Protein AF-A0AAW2DMW1-F1 (afdb_monomer)

InterPro domains:
  IPR045314 G-box binding factor 1-like, bZIP domain, plant [cd14702] (1-47)
  IPR046347 Basic-leucine zipper domain superfamily [SSF57959] (1-46)

Foldseek 3Di:
DVVVVVVVVVVVVVVVVVVVVVVVVVVVVVVVVVVVVVVVVVVVVVVVVVVVVVVVVVVVLVVVVVVLVVVLVVVVVCCVVVVDDDDRDDDDVCSVCVPPPPDPPDPPPPPDDDD

Solvent-accessible surface area (backbone atoms only — not comparable to full-atom values): 6880 Å² total; per-residue (Å²): 114,69,68,56,56,56,47,53,51,54,51,48,54,52,53,50,49,52,51,50,55,51,48,53,50,50,53,50,51,53,52,52,50,52,52,49,53,52,52,48,53,54,50,52,54,53,47,52,53,52,50,52,53,51,51,51,52,52,50,51,50,51,51,55,52,50,53,50,52,51,51,48,53,53,50,51,54,48,26,71,75,68,74,46,93,68,94,70,83,82,83,58,66,61,76,78,47,77,77,73,70,89,60,82,82,71,80,83,74,77,81,71,84,74,137

Secondary structure (DSSP, 8-state):
-HHHHHHHHHHHHHHHHHHHHHHHHHHHHHHHHHHHHHHHHHHHHHHHHHHHHHHHHHHHHHHHHHHHHHHHHHHHHHHHHH-----PPP--HHHH-TT----------------

Structure (mmCIF, N/CA/C/O backbone):
data_AF-A0AAW2DMW1-F1
#
_entry.id   AF-A0AAW2DMW1-F1
#
loop_
_atom_site.group_PDB
_atom_site.id
_atom_site.type_symbol
_atom_site.label_atom_id
_atom_site.label_alt_id
_atom_site.label_comp_id
_atom_site.label_asym_id
_atom_site.label_entity_id
_atom_site.label_seq_id
_atom_site.pdbx_PDB_ins_code
_atom_site.Cartn_x
_atom_site.Cartn_y
_atom_site.Cartn_z
_atom_site.occupancy
_atom_site.B_iso_or_equiv
_atom_site.auth_seq_id
_atom_site.auth_comp_id
_atom_site.auth_asym_id
_atom_site.auth_atom_id
_atom_site.pdbx_PDB_model_num
ATOM 1 N N . MET A 1 1 ? 31.384 2.116 -61.019 1.00 66.00 1 MET A N 1
ATOM 2 C CA . MET A 1 1 ? 31.709 1.358 -59.782 1.00 66.00 1 MET A CA 1
ATOM 3 C C . MET A 1 1 ? 31.598 2.195 -58.496 1.00 66.00 1 MET A C 1
ATOM 5 O O . MET A 1 1 ? 31.035 1.706 -57.526 1.00 66.00 1 MET A O 1
ATOM 9 N N . LEU A 1 2 ? 32.013 3.473 -58.476 1.00 81.69 2 LEU A N 1
ATOM 10 C CA . LEU A 1 2 ? 31.952 4.346 -57.283 1.00 81.69 2 LEU A CA 1
ATOM 11 C C . LEU A 1 2 ? 30.542 4.515 -56.658 1.00 81.69 2 LEU A C 1
ATOM 13 O O . LEU A 1 2 ? 30.408 4.617 -55.441 1.00 81.69 2 LEU A O 1
ATOM 17 N N . SER A 1 3 ? 29.481 4.518 -57.478 1.00 84.69 3 SER A N 1
ATOM 18 C CA . SER A 1 3 ? 28.083 4.635 -57.015 1.00 84.69 3 SER A CA 1
ATOM 19 C C . SER A 1 3 ? 27.629 3.448 -56.148 1.00 84.69 3 SER A C 1
ATOM 21 O O . SER A 1 3 ? 26.936 3.636 -55.145 1.00 84.69 3 SER A O 1
ATOM 23 N N . ASN A 1 4 ? 28.072 2.231 -56.483 1.00 91.50 4 ASN A N 1
ATOM 24 C CA . ASN A 1 4 ? 27.758 1.027 -55.715 1.00 91.50 4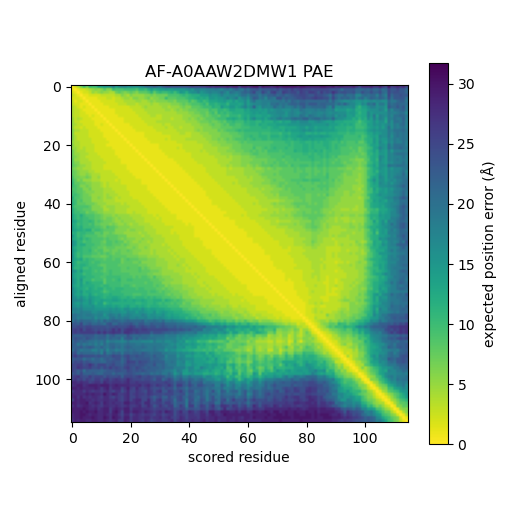 ASN A CA 1
ATOM 25 C C . ASN A 1 4 ? 28.451 1.057 -54.344 1.00 91.50 4 ASN A C 1
ATOM 27 O O . ASN A 1 4 ? 27.785 0.881 -53.330 1.00 91.50 4 ASN A O 1
ATOM 31 N N . CYS A 1 5 ? 29.734 1.431 -54.297 1.00 92.50 5 CYS A N 1
ATOM 32 C CA . CYS A 1 5 ? 30.478 1.583 -53.043 1.00 92.50 5 CYS A CA 1
ATOM 33 C C . CYS A 1 5 ? 29.850 2.647 -52.119 1.00 92.50 5 CYS A C 1
ATOM 35 O O . CYS A 1 5 ? 29.608 2.397 -50.937 1.00 92.50 5 CYS A O 1
ATOM 37 N N . LYS A 1 6 ? 29.470 3.811 -52.670 1.00 92.31 6 LYS A N 1
ATOM 38 C CA . LYS A 1 6 ? 28.742 4.850 -51.916 1.00 92.31 6 LYS A CA 1
ATOM 39 C C . LYS A 1 6 ? 27.397 4.342 -51.384 1.00 92.31 6 LYS A C 1
ATOM 41 O O . LYS A 1 6 ? 27.013 4.676 -50.265 1.00 92.31 6 LYS A O 1
ATOM 46 N N . SER A 1 7 ? 26.678 3.535 -52.160 1.00 91.56 7 SER A N 1
ATOM 47 C CA . SER A 1 7 ? 25.377 2.989 -51.757 1.00 91.56 7 SER A CA 1
ATOM 48 C C . SER A 1 7 ? 25.501 1.880 -50.709 1.00 91.56 7 SER A C 1
ATOM 50 O O . SER A 1 7 ? 24.748 1.899 -49.737 1.00 91.56 7 SER A O 1
ATOM 52 N N . ALA A 1 8 ? 26.496 0.997 -50.830 1.00 95.12 8 ALA A N 1
ATOM 53 C CA . ALA A 1 8 ? 26.838 0.007 -49.812 1.00 95.12 8 ALA A CA 1
ATOM 54 C C . ALA A 1 8 ? 27.203 0.687 -48.484 1.00 95.12 8 ALA A C 1
ATOM 56 O O . ALA A 1 8 ? 26.639 0.342 -47.446 1.00 95.12 8 ALA A O 1
ATOM 57 N N . ARG A 1 9 ? 28.035 1.740 -48.523 1.00 95.62 9 ARG A N 1
ATOM 58 C CA . ARG A 1 9 ? 28.386 2.529 -47.331 1.00 95.62 9 ARG A CA 1
ATOM 59 C C . ARG A 1 9 ? 27.168 3.189 -46.685 1.00 95.62 9 ARG A C 1
ATOM 61 O O . ARG A 1 9 ? 27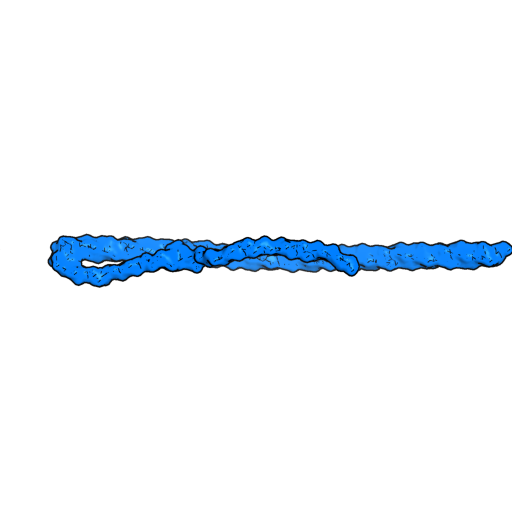.001 3.091 -45.476 1.00 95.62 9 ARG A O 1
ATOM 68 N N . ARG A 1 10 ? 26.280 3.814 -47.469 1.00 95.88 10 ARG A N 1
ATOM 69 C CA . ARG A 1 10 ? 25.022 4.388 -46.949 1.00 95.88 10 ARG A CA 1
ATOM 70 C C . ARG A 1 10 ? 24.111 3.333 -46.332 1.00 95.88 10 ARG A C 1
ATOM 72 O O . ARG A 1 10 ? 23.476 3.593 -45.316 1.00 95.88 10 ARG A O 1
ATOM 79 N N . SER A 1 11 ? 24.023 2.152 -46.939 1.00 96.62 11 SER A N 1
ATOM 80 C CA . SER A 1 11 ? 23.239 1.055 -46.375 1.00 96.62 11 SER A CA 1
ATOM 81 C C . SER A 1 11 ? 23.831 0.552 -45.062 1.00 96.62 11 SER A C 1
ATOM 83 O O . SER A 1 11 ? 23.069 0.296 -44.135 1.00 96.62 11 SER A O 1
ATOM 85 N N . TRP A 1 12 ? 25.157 0.428 -44.976 1.00 96.12 12 TRP A N 1
ATOM 86 C CA . TRP A 1 12 ? 25.845 0.033 -43.750 1.00 96.12 12 TRP A CA 1
ATOM 87 C C . TRP A 1 12 ? 25.617 1.056 -42.632 1.00 96.12 12 TRP A C 1
ATOM 89 O O . TRP A 1 12 ? 25.136 0.678 -41.573 1.00 96.12 12 TRP A O 1
ATOM 99 N N . MET A 1 13 ? 25.813 2.352 -42.907 1.00 97.44 13 MET A N 1
ATOM 100 C CA . MET A 1 13 ? 25.554 3.426 -41.935 1.00 97.44 13 MET A CA 1
ATOM 101 C C . MET A 1 13 ? 24.108 3.422 -41.422 1.00 97.44 13 MET A C 1
ATOM 103 O O . MET A 1 13 ? 23.882 3.608 -40.233 1.00 97.44 13 MET A O 1
ATOM 107 N N . ARG A 1 14 ? 23.116 3.195 -42.299 1.00 97.00 14 ARG A N 1
ATOM 108 C CA . ARG A 1 14 ? 21.705 3.104 -41.880 1.00 97.00 14 ARG A CA 1
ATOM 109 C C . ARG A 1 14 ? 21.457 1.919 -40.950 1.00 97.00 14 ARG A C 1
ATOM 111 O O . ARG A 1 14 ? 20.786 2.093 -39.943 1.00 97.00 14 ARG A O 1
ATOM 118 N N . LYS A 1 15 ? 22.002 0.743 -41.275 1.00 97.69 15 LYS A N 1
ATOM 119 C CA . LYS A 1 15 ? 21.869 -0.454 -40.431 1.00 97.69 15 LYS A CA 1
ATOM 120 C C . LYS A 1 15 ? 22.582 -0.287 -39.090 1.00 97.69 15 LYS A C 1
ATOM 122 O O . LYS A 1 15 ? 22.032 -0.689 -38.075 1.00 97.69 15 LYS A O 1
ATOM 127 N N . GLN A 1 16 ? 23.763 0.329 -39.092 1.00 97.38 16 GLN A N 1
ATOM 128 C CA . GLN A 1 16 ? 24.512 0.630 -37.875 1.00 97.38 16 GLN A CA 1
ATOM 129 C C . GLN A 1 16 ? 23.710 1.554 -36.957 1.00 97.38 16 GLN A C 1
ATOM 131 O O . GLN A 1 16 ? 23.501 1.220 -35.798 1.00 97.38 16 GLN A O 1
ATOM 136 N N . LYS A 1 17 ? 23.165 2.647 -37.504 1.00 97.62 17 LYS A N 1
ATOM 137 C CA . LYS A 1 17 ? 22.314 3.560 -36.739 1.00 97.62 17 LYS A CA 1
ATOM 138 C C . LYS A 1 17 ? 21.069 2.864 -36.181 1.00 97.62 17 LYS A C 1
ATOM 140 O O . LYS A 1 17 ? 20.743 3.045 -35.023 1.00 97.62 17 LYS A O 1
ATOM 145 N N . GLN A 1 18 ? 20.396 2.033 -36.981 1.00 97.94 18 GLN A N 1
ATOM 146 C CA . GLN A 1 18 ? 19.236 1.271 -36.501 1.00 97.94 18 GLN A CA 1
ATOM 147 C C . GLN A 1 18 ? 19.589 0.334 -35.340 1.00 97.94 18 GLN A C 1
ATOM 149 O O . GLN A 1 18 ? 18.779 0.155 -34.437 1.00 97.94 18 GLN A O 1
ATOM 154 N N . LEU A 1 19 ? 20.777 -0.276 -35.368 1.00 98.06 19 LEU A N 1
ATOM 155 C CA . LEU A 1 19 ? 21.244 -1.142 -34.290 1.00 98.06 19 LEU A CA 1
ATOM 156 C C . LEU A 1 19 ? 21.564 -0.344 -33.018 1.00 98.06 19 LEU A C 1
ATOM 158 O O . LEU A 1 19 ? 21.227 -0.796 -31.927 1.00 98.06 19 LEU A O 1
ATOM 162 N N . GLU A 1 20 ? 22.182 0.829 -33.161 1.00 98.31 20 GLU A N 1
ATOM 163 C CA . GLU A 1 20 ? 22.438 1.766 -32.059 1.00 98.31 20 GLU A CA 1
ATOM 164 C C . GLU A 1 20 ? 21.118 2.233 -31.432 1.00 98.31 20 GLU A C 1
ATOM 166 O O . GLU A 1 20 ? 20.907 2.008 -30.243 1.00 98.31 20 GLU A O 1
ATOM 171 N N . ASP A 1 21 ? 20.180 2.729 -32.246 1.00 98.31 21 ASP A N 1
ATOM 172 C CA . ASP A 1 21 ? 18.860 3.189 -31.795 1.00 98.31 21 ASP A CA 1
ATOM 173 C C . ASP A 1 21 ? 18.089 2.069 -31.053 1.00 98.31 21 ASP A C 1
ATOM 175 O O . ASP A 1 21 ? 17.484 2.303 -30.006 1.00 98.31 21 ASP A O 1
ATOM 179 N N . LEU A 1 22 ? 18.126 0.827 -31.561 1.00 98.50 22 LEU A N 1
ATOM 180 C CA . LEU A 1 22 ? 17.503 -0.329 -30.896 1.00 98.50 22 LEU A CA 1
ATOM 181 C C . LEU A 1 22 ? 18.190 -0.687 -29.574 1.00 98.50 22 LEU A C 1
ATOM 183 O O . LEU A 1 22 ? 17.520 -1.086 -28.623 1.00 98.50 22 LEU A O 1
ATOM 187 N N . THR A 1 23 ? 19.515 -0.570 -29.509 1.00 98.31 23 THR A N 1
ATOM 188 C CA . THR A 1 23 ? 20.274 -0.852 -28.286 1.00 98.31 23 THR A CA 1
ATOM 189 C C . THR A 1 23 ? 19.944 0.178 -27.210 1.00 98.31 23 THR A C 1
ATOM 191 O O . THR A 1 23 ? 19.656 -0.194 -26.070 1.00 98.31 23 THR A O 1
ATOM 194 N N . ASP A 1 24 ? 19.891 1.455 -27.581 1.00 98.44 24 ASP A N 1
ATOM 195 C CA . ASP A 1 24 ? 19.488 2.541 -26.690 1.00 98.44 24 ASP A CA 1
ATOM 196 C C . ASP A 1 24 ? 18.059 2.329 -26.175 1.00 98.44 24 ASP A C 1
ATOM 198 O O . ASP A 1 24 ? 17.808 2.431 -24.972 1.00 98.44 24 ASP A O 1
ATOM 202 N N . GLU A 1 25 ? 17.132 1.923 -27.045 1.00 98.50 25 GLU A N 1
ATOM 203 C CA . GLU A 1 25 ? 15.759 1.626 -26.638 1.00 98.50 25 GLU A CA 1
ATOM 204 C C . GLU A 1 25 ? 15.684 0.463 -25.640 1.00 98.50 25 GLU A C 1
ATOM 206 O O . GLU A 1 25 ? 15.012 0.562 -24.611 1.00 98.50 25 GLU A O 1
ATOM 211 N N . VAL A 1 26 ? 16.416 -0.627 -25.890 1.00 98.56 26 VAL A N 1
ATOM 212 C CA . VAL A 1 26 ? 16.481 -1.770 -24.968 1.00 98.56 26 VAL A CA 1
ATOM 213 C C . VAL A 1 26 ? 17.024 -1.340 -23.608 1.00 98.56 26 VAL A C 1
ATOM 215 O O . VAL A 1 26 ? 16.445 -1.702 -22.582 1.00 98.56 26 VAL A O 1
ATOM 218 N N . THR A 1 27 ? 18.101 -0.552 -23.571 1.00 98.44 27 THR A N 1
ATOM 219 C CA . THR A 1 27 ? 18.665 -0.079 -22.297 1.00 98.44 27 THR A CA 1
ATOM 220 C C . THR A 1 27 ? 17.685 0.824 -21.546 1.00 98.44 27 THR A C 1
ATOM 222 O O . THR A 1 27 ? 17.492 0.648 -20.339 1.00 98.44 27 THR A O 1
ATOM 225 N N . ARG A 1 28 ? 16.984 1.722 -22.249 1.00 98.56 28 ARG A N 1
ATOM 226 C CA . ARG A 1 28 ? 15.943 2.580 -21.673 1.00 98.56 28 ARG A CA 1
ATOM 227 C C . ARG A 1 28 ? 14.801 1.761 -21.073 1.00 98.56 28 ARG A C 1
ATOM 229 O O . ARG A 1 28 ? 14.409 2.007 -19.931 1.00 98.56 28 ARG A O 1
ATOM 236 N N . LEU A 1 29 ? 14.295 0.770 -21.806 1.00 98.62 29 LEU A N 1
ATOM 237 C CA . LEU A 1 29 ? 13.225 -0.111 -21.334 1.00 98.62 29 LEU A CA 1
ATOM 238 C C . LEU A 1 29 ? 13.669 -0.955 -20.138 1.00 98.62 29 LEU A C 1
ATOM 240 O O . LEU A 1 29 ? 12.913 -1.112 -19.183 1.00 98.62 29 LEU A O 1
ATOM 244 N N . GLN A 1 30 ? 14.905 -1.455 -20.134 1.00 98.62 30 GLN A N 1
ATOM 245 C CA . GLN A 1 30 ? 15.455 -2.188 -18.992 1.00 98.62 30 GLN A CA 1
ATOM 246 C C . GLN A 1 30 ? 15.539 -1.317 -17.735 1.00 98.62 30 GLN A C 1
ATOM 248 O O . GLN A 1 30 ? 15.191 -1.783 -16.649 1.00 98.62 30 GLN A O 1
ATOM 253 N N . LEU A 1 31 ? 15.968 -0.059 -17.865 1.00 98.56 31 LEU A N 1
ATOM 254 C CA . LEU A 1 31 ? 15.995 0.891 -16.751 1.00 98.56 31 LEU A CA 1
ATOM 255 C C . LEU A 1 31 ? 14.583 1.203 -16.245 1.00 98.56 31 LEU A C 1
ATOM 257 O O . LEU A 1 31 ? 14.343 1.144 -15.040 1.00 98.56 31 LEU A O 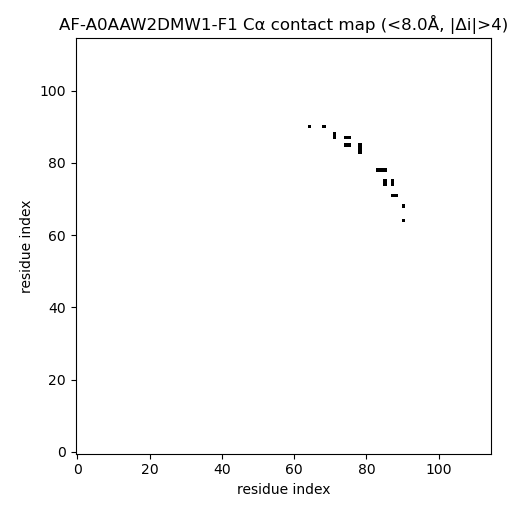1
ATOM 261 N N . SER A 1 32 ? 13.639 1.461 -17.155 1.00 98.44 32 SER A N 1
ATOM 262 C CA . SER A 1 32 ? 12.242 1.718 -16.795 1.00 98.44 32 SER A CA 1
ATOM 263 C C . SER A 1 32 ? 11.596 0.517 -16.101 1.00 98.44 32 SER A C 1
ATOM 265 O O . SER A 1 32 ? 10.933 0.693 -15.082 1.00 98.44 32 SER A O 1
ATOM 267 N N . ASN A 1 33 ? 11.842 -0.706 -16.578 1.00 98.56 33 ASN A N 1
ATOM 268 C CA . ASN A 1 33 ? 11.352 -1.922 -15.931 1.00 98.56 33 ASN A CA 1
ATOM 269 C C . ASN A 1 33 ? 11.922 -2.090 -14.519 1.00 98.56 33 ASN A C 1
ATOM 271 O O . ASN A 1 33 ? 11.184 -2.451 -13.606 1.00 98.56 33 ASN A O 1
ATOM 275 N N . ARG A 1 34 ? 13.214 -1.805 -14.311 1.00 98.44 34 ARG A N 1
ATOM 276 C CA . ARG A 1 34 ? 13.827 -1.859 -12.972 1.00 98.44 34 ARG A CA 1
ATOM 277 C C . ARG A 1 34 ? 13.182 -0.860 -12.010 1.00 98.44 34 ARG A C 1
ATOM 279 O O . ARG A 1 34 ? 12.862 -1.234 -10.884 1.00 98.44 34 ARG A O 1
ATOM 286 N N . ASP A 1 35 ? 12.953 0.373 -12.458 1.00 98.38 35 ASP A N 1
ATOM 287 C CA . ASP A 1 35 ? 12.271 1.406 -11.668 1.00 98.38 35 ASP A CA 1
ATOM 288 C C . ASP A 1 35 ? 10.818 1.015 -11.339 1.00 98.38 35 ASP A C 1
ATOM 290 O O . ASP A 1 35 ? 10.384 1.141 -10.193 1.00 98.38 35 ASP A O 1
ATOM 294 N N . LEU A 1 36 ? 10.077 0.462 -12.305 1.00 98.50 36 LEU A N 1
ATOM 295 C CA . LEU A 1 36 ? 8.717 -0.036 -12.079 1.00 98.50 36 LEU A CA 1
ATOM 296 C C . LEU A 1 36 ? 8.681 -1.165 -11.048 1.00 98.50 36 LEU A C 1
ATOM 298 O O . LEU A 1 36 ? 7.868 -1.113 -10.128 1.00 98.50 36 LEU A O 1
ATOM 302 N N . VAL A 1 37 ? 9.581 -2.146 -11.153 1.00 98.50 37 VAL A N 1
ATOM 303 C CA . VAL A 1 37 ? 9.687 -3.239 -10.175 1.00 98.50 37 VAL A CA 1
ATOM 304 C C . VAL A 1 37 ? 9.981 -2.691 -8.779 1.00 98.50 37 VAL A C 1
ATOM 306 O O . VAL A 1 37 ? 9.330 -3.087 -7.815 1.00 98.50 37 VAL A O 1
ATOM 309 N N . GLN A 1 38 ? 10.903 -1.734 -8.655 1.00 98.50 38 GLN A N 1
ATOM 310 C CA . GLN A 1 38 ? 11.194 -1.103 -7.368 1.00 98.50 38 GLN A CA 1
ATOM 311 C C . GLN A 1 38 ? 9.959 -0.397 -6.792 1.00 98.50 38 GLN A C 1
ATOM 313 O O . GLN A 1 38 ? 9.638 -0.580 -5.617 1.00 98.50 38 GLN A O 1
ATOM 318 N N . LYS A 1 39 ? 9.234 0.370 -7.615 1.00 98.44 39 LYS A N 1
ATOM 319 C CA . LYS A 1 39 ? 7.999 1.053 -7.205 1.00 98.44 39 LYS A CA 1
ATOM 320 C C . LYS A 1 39 ? 6.920 0.070 -6.759 1.00 98.44 39 LYS A C 1
ATOM 322 O O . LYS A 1 39 ? 6.286 0.321 -5.735 1.00 98.44 39 LYS A O 1
ATOM 327 N N . ILE A 1 40 ? 6.726 -1.028 -7.490 1.00 98.25 40 ILE A N 1
ATOM 328 C CA . ILE A 1 40 ? 5.773 -2.088 -7.133 1.00 98.25 40 ILE A CA 1
ATOM 329 C C . ILE A 1 40 ? 6.145 -2.676 -5.773 1.00 98.25 40 ILE A C 1
ATOM 331 O O . ILE A 1 40 ? 5.320 -2.639 -4.865 1.00 98.25 40 ILE A O 1
ATOM 335 N N . ASN A 1 41 ? 7.402 -3.079 -5.580 1.00 98.25 41 ASN A N 1
ATOM 336 C CA . ASN A 1 41 ? 7.867 -3.652 -4.315 1.00 98.25 41 ASN A CA 1
ATOM 337 C C . ASN A 1 41 ? 7.652 -2.694 -3.130 1.00 98.25 41 ASN A C 1
ATOM 339 O O . ASN A 1 41 ? 7.183 -3.099 -2.068 1.00 98.25 41 ASN A O 1
ATOM 343 N N . THR A 1 42 ? 7.947 -1.399 -3.297 1.00 98.12 42 THR A N 1
ATOM 344 C CA . THR A 1 42 ? 7.683 -0.396 -2.251 1.00 98.12 42 THR A CA 1
ATOM 345 C C . THR A 1 42 ? 6.187 -0.253 -1.961 1.00 98.12 42 THR A C 1
ATOM 347 O O . THR A 1 42 ? 5.788 -0.091 -0.807 1.00 98.12 42 THR A O 1
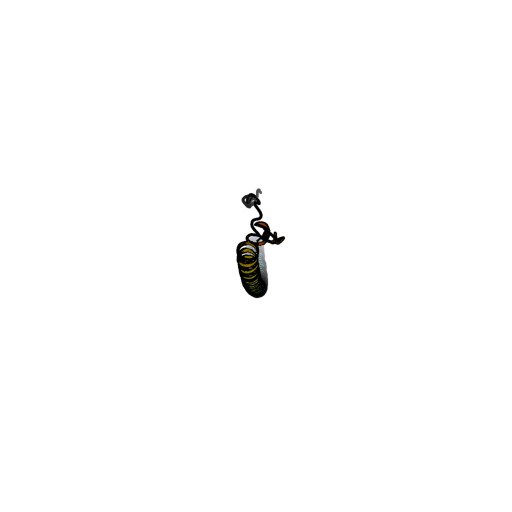ATOM 350 N N . LYS A 1 43 ? 5.329 -0.300 -2.987 1.00 98.00 43 LYS A N 1
ATOM 351 C CA . LYS A 1 43 ? 3.872 -0.244 -2.805 1.00 98.00 43 LYS A CA 1
ATOM 352 C C . LYS A 1 43 ? 3.339 -1.492 -2.105 1.00 98.00 43 LYS A C 1
ATOM 354 O O . LYS A 1 43 ? 2.512 -1.334 -1.213 1.00 98.00 43 LYS A O 1
ATOM 359 N N . GLU A 1 44 ? 3.837 -2.677 -2.440 1.00 97.50 44 GLU A N 1
ATOM 360 C CA . GLU A 1 44 ? 3.477 -3.936 -1.776 1.00 97.50 44 GLU A CA 1
ATOM 361 C C . GLU A 1 44 ? 3.846 -3.921 -0.289 1.00 97.50 44 GLU A C 1
ATOM 363 O O . GLU A 1 44 ? 3.011 -4.242 0.554 1.00 97.50 44 GLU A O 1
ATOM 368 N N . GLN A 1 45 ? 5.051 -3.459 0.058 1.00 97.38 45 GLN A N 1
ATOM 369 C CA . GLN A 1 45 ? 5.472 -3.326 1.459 1.00 97.38 45 GLN A CA 1
ATOM 370 C C . GLN A 1 45 ? 4.565 -2.371 2.247 1.00 97.38 45 GLN A C 1
ATOM 372 O O . GLN A 1 45 ? 4.109 -2.698 3.344 1.00 97.38 45 GLN A O 1
ATOM 377 N N . ASN A 1 46 ? 4.256 -1.206 1.672 1.00 97.50 46 ASN A N 1
ATOM 378 C CA . ASN A 1 46 ? 3.349 -0.241 2.292 1.00 97.50 46 ASN A CA 1
ATOM 379 C C . ASN A 1 46 ? 1.925 -0.795 2.430 1.00 97.50 46 ASN A C 1
ATOM 381 O O . ASN A 1 46 ? 1.268 -0.557 3.443 1.00 97.50 46 ASN A O 1
ATOM 385 N N . TYR A 1 47 ? 1.449 -1.537 1.428 1.00 97.38 47 TYR A N 1
ATOM 386 C CA . TYR A 1 47 ? 0.150 -2.196 1.482 1.00 97.38 47 TYR A CA 1
ATOM 387 C C . TYR A 1 47 ? 0.100 -3.219 2.619 1.00 97.38 47 TYR A C 1
ATOM 389 O O . TYR A 1 47 ? -0.828 -3.171 3.419 1.00 97.38 47 TYR A O 1
ATOM 397 N N . GLY A 1 48 ? 1.129 -4.061 2.761 1.00 96.94 48 GLY A N 1
ATOM 398 C CA . GLY A 1 48 ? 1.222 -5.024 3.861 1.00 96.94 48 GLY A CA 1
ATOM 399 C C . GLY A 1 48 ? 1.210 -4.354 5.240 1.00 96.94 48 GLY A C 1
ATOM 400 O O . GLY A 1 48 ? 0.519 -4.812 6.150 1.00 96.94 48 GLY A O 1
ATOM 401 N N . ALA A 1 49 ? 1.900 -3.218 5.394 1.00 96.88 49 ALA A N 1
ATOM 402 C CA . ALA A 1 49 ? 1.847 -2.428 6.625 1.00 96.88 49 ALA A CA 1
ATOM 403 C C . ALA A 1 49 ? 0.420 -1.932 6.931 1.00 96.88 49 ALA A C 1
ATOM 405 O O . ALA A 1 49 ? -0.078 -2.125 8.042 1.00 96.88 49 ALA A O 1
ATOM 406 N N . ILE A 1 50 ? -0.268 -1.353 5.942 1.00 96.88 50 ILE A N 1
ATOM 407 C CA . ILE A 1 50 ? -1.658 -0.888 6.084 1.00 96.88 50 ILE A CA 1
ATOM 408 C C . ILE A 1 50 ? -2.607 -2.055 6.387 1.00 96.88 50 ILE A C 1
ATOM 410 O O . ILE A 1 50 ? -3.485 -1.933 7.239 1.00 96.88 50 ILE A O 1
ATOM 414 N N . GLU A 1 51 ? -2.434 -3.196 5.723 1.00 96.31 51 GLU A N 1
ATOM 415 C CA . GLU A 1 51 ? -3.242 -4.392 5.949 1.00 96.31 51 GLU A CA 1
ATOM 416 C C . GLU A 1 51 ? -3.065 -4.928 7.375 1.00 96.31 51 GLU A C 1
ATOM 418 O O . GLU A 1 51 ? -4.054 -5.215 8.053 1.00 96.31 51 GLU A O 1
ATOM 423 N N . SER A 1 52 ? -1.829 -4.973 7.880 1.00 96.88 52 SER A N 1
ATOM 424 C CA . SER A 1 52 ? -1.557 -5.358 9.269 1.00 96.88 52 SER A CA 1
ATOM 425 C C . SER A 1 52 ? -2.234 -4.421 10.276 1.00 96.88 52 SER A C 1
ATOM 427 O O . SER A 1 52 ? -2.897 -4.891 11.202 1.00 96.88 52 SER A O 1
ATOM 429 N N . ALA A 1 53 ? -2.158 -3.103 10.058 1.00 96.56 53 ALA A N 1
ATOM 430 C CA . ALA A 1 53 ? -2.810 -2.111 10.905 1.00 96.56 53 ALA A CA 1
ATOM 431 C C . ALA A 1 53 ? -4.339 -2.264 10.865 1.00 96.56 53 ALA A C 1
ATOM 433 O O . ALA A 1 53 ? -4.996 -2.242 11.906 1.00 96.56 53 ALA A O 1
ATOM 434 N N . ASN A 1 54 ? -4.907 -2.512 9.682 1.00 94.31 54 ASN A N 1
ATOM 435 C CA . ASN A 1 54 ? -6.328 -2.808 9.527 1.00 94.31 54 ASN A CA 1
ATOM 436 C C . ASN A 1 54 ? -6.742 -4.071 10.290 1.00 94.31 54 ASN A C 1
ATOM 438 O O . ASN A 1 54 ? -7.810 -4.090 10.898 1.00 94.31 54 ASN A O 1
ATOM 442 N N . ASN A 1 55 ? -5.919 -5.121 10.290 1.00 92.88 55 ASN A N 1
ATOM 443 C CA . ASN A 1 55 ? -6.208 -6.347 11.033 1.00 92.88 55 ASN A CA 1
ATOM 444 C C . ASN A 1 55 ? -6.183 -6.118 12.550 1.00 92.88 55 ASN A C 1
ATOM 446 O O . ASN A 1 55 ? -7.072 -6.607 13.247 1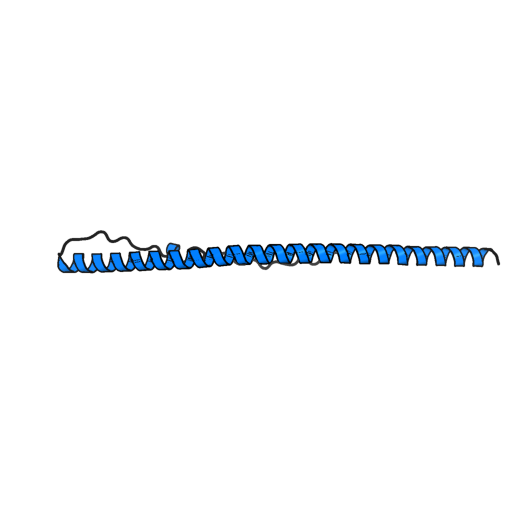.00 92.88 55 ASN A O 1
ATOM 450 N N . VAL A 1 56 ? -5.238 -5.316 13.053 1.00 96.19 56 VAL A N 1
ATOM 451 C CA . VAL A 1 56 ? -5.215 -4.898 14.465 1.00 96.19 56 VAL A CA 1
ATOM 452 C C . VAL A 1 56 ? -6.486 -4.127 14.824 1.00 96.19 56 VAL A C 1
ATOM 454 O O . VAL A 1 56 ? -7.144 -4.464 15.806 1.00 96.19 56 VAL A O 1
ATOM 457 N N . LEU A 1 57 ? 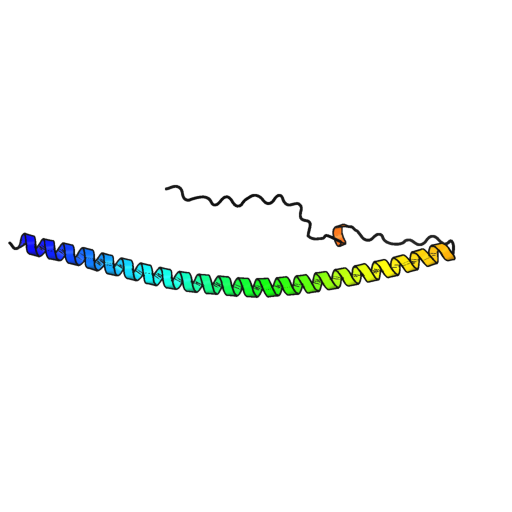-6.881 -3.148 14.006 1.00 93.75 57 LEU A N 1
ATOM 458 C CA . LEU A 1 57 ? -8.101 -2.370 14.236 1.00 93.75 57 LEU A CA 1
ATOM 459 C C . LEU A 1 57 ? -9.358 -3.249 14.218 1.00 93.75 57 LEU A C 1
ATOM 461 O O . LEU A 1 57 ? -10.228 -3.089 15.072 1.00 93.75 57 LEU A O 1
ATOM 465 N N . LYS A 1 58 ? -9.447 -4.218 13.298 1.00 90.19 58 LYS A N 1
ATOM 466 C CA . LYS A 1 58 ? -10.549 -5.196 13.259 1.00 90.19 58 LYS A CA 1
ATOM 467 C C . LYS A 1 58 ? -10.601 -6.048 14.527 1.00 90.19 58 LYS A C 1
ATOM 469 O O . LYS A 1 58 ? -11.687 -6.264 15.061 1.00 90.19 58 LYS A O 1
ATOM 474 N N . ALA A 1 59 ? -9.452 -6.511 15.019 1.00 92.62 59 ALA A N 1
ATOM 475 C CA . ALA A 1 59 ? -9.377 -7.300 16.246 1.00 92.62 59 ALA A CA 1
ATOM 476 C C . ALA A 1 59 ? -9.817 -6.481 17.470 1.00 92.62 59 ALA A C 1
ATOM 478 O O . ALA A 1 59 ? -10.665 -6.936 18.236 1.00 92.62 59 ALA A O 1
ATOM 479 N N . GLN A 1 60 ? -9.316 -5.250 17.606 1.00 93.81 60 GLN A N 1
ATOM 480 C CA . GLN A 1 60 ? -9.719 -4.331 18.676 1.00 93.81 60 GLN A CA 1
ATOM 481 C C . GLN A 1 60 ? -11.215 -4.013 18.615 1.00 93.81 60 GLN A C 1
ATOM 483 O O . GLN A 1 60 ? -11.904 -4.035 19.632 1.00 93.81 60 GLN A O 1
ATOM 488 N N . HIS A 1 61 ? -11.741 -3.766 17.416 1.00 89.75 61 HIS A N 1
ATOM 489 C CA . HIS A 1 61 ? -13.162 -3.526 17.212 1.00 89.75 61 HIS A CA 1
ATOM 490 C C . HIS A 1 61 ? -14.015 -4.729 17.650 1.00 89.75 61 HIS A C 1
ATOM 492 O O . HIS A 1 61 ? -15.001 -4.567 18.374 1.00 89.75 61 HIS A O 1
ATOM 498 N N . ALA A 1 62 ? -13.634 -5.945 17.243 1.00 88.38 62 ALA A N 1
ATOM 499 C CA . ALA A 1 62 ? -14.316 -7.172 17.648 1.00 88.38 62 ALA A CA 1
ATOM 500 C C . ALA A 1 62 ? -14.269 -7.380 19.171 1.00 88.38 62 ALA A C 1
ATOM 502 O O . ALA A 1 62 ? -15.284 -7.729 19.776 1.00 88.38 62 ALA A O 1
ATOM 503 N N . GLU A 1 63 ? -13.125 -7.116 19.806 1.00 93.81 63 GLU A N 1
ATOM 504 C CA . GLU A 1 63 ? -12.979 -7.199 21.259 1.00 93.81 63 GLU A CA 1
ATOM 505 C C . GLU A 1 63 ? -13.915 -6.222 21.982 1.00 93.81 63 GLU A C 1
ATOM 507 O O . GLU A 1 63 ? -14.671 -6.635 22.863 1.00 93.81 63 GLU A O 1
ATOM 512 N N . LEU A 1 64 ? -13.907 -4.944 21.595 1.00 92.50 64 LEU A N 1
ATOM 513 C CA . LEU A 1 64 ? -14.763 -3.920 22.200 1.00 92.50 64 LEU A CA 1
ATOM 514 C C . LEU A 1 64 ? -16.248 -4.244 22.017 1.00 92.50 64 LEU A C 1
ATOM 516 O O . LEU A 1 64 ? -17.027 -4.121 22.961 1.00 92.50 64 LEU A O 1
ATOM 520 N N . THR A 1 65 ? -16.624 -4.738 20.838 1.00 90.50 65 THR A N 1
ATOM 521 C CA . THR A 1 65 ? -17.995 -5.173 20.539 1.00 90.50 65 THR A CA 1
ATOM 522 C C . THR A 1 65 ? -18.422 -6.333 21.440 1.00 90.50 65 THR A C 1
ATOM 524 O O . THR A 1 65 ? -19.526 -6.336 21.983 1.00 90.50 65 THR A O 1
ATOM 527 N N . ASN A 1 66 ? -17.541 -7.315 21.646 1.00 91.12 66 ASN A N 1
ATOM 528 C CA . ASN A 1 66 ? -17.818 -8.447 22.528 1.00 91.12 66 ASN A CA 1
ATOM 529 C C . ASN A 1 66 ? -17.929 -8.015 23.995 1.00 91.12 66 ASN A C 1
ATOM 531 O O . ASN A 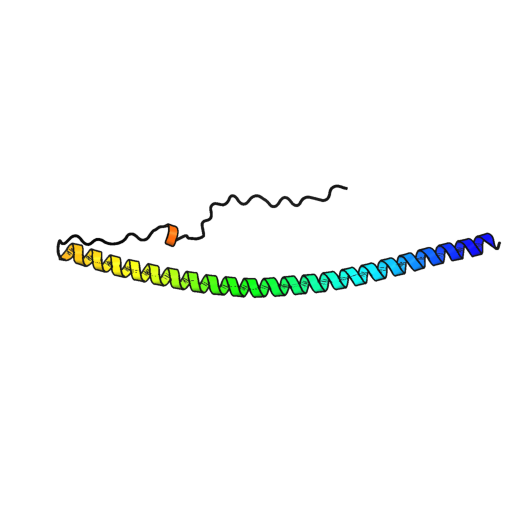1 66 ? -18.829 -8.480 24.695 1.00 91.12 66 ASN A O 1
ATOM 535 N N . ARG A 1 67 ? -17.063 -7.102 24.453 1.00 93.94 67 ARG A N 1
ATOM 536 C CA . ARG A 1 67 ? -17.144 -6.529 25.806 1.00 93.94 67 ARG A CA 1
ATOM 537 C C . ARG A 1 67 ? -18.464 -5.790 26.018 1.00 93.94 67 ARG A C 1
ATOM 539 O O . ARG A 1 67 ? -19.116 -6.018 27.031 1.00 93.94 67 ARG A O 1
ATOM 546 N N . LEU A 1 68 ? -18.884 -4.971 25.052 1.00 92.88 68 LEU A N 1
ATOM 547 C CA . LEU A 1 68 ? -20.162 -4.262 25.113 1.00 92.88 68 LEU A CA 1
ATOM 548 C C . LEU A 1 68 ? -21.345 -5.236 25.163 1.00 92.88 68 LEU A C 1
ATOM 550 O O . LEU A 1 68 ? -22.213 -5.095 26.016 1.00 92.88 68 LEU A O 1
ATOM 554 N N . ARG A 1 69 ? -21.345 -6.281 24.325 1.00 91.50 69 ARG A N 1
ATOM 555 C CA . ARG A 1 69 ? -22.394 -7.314 24.348 1.00 91.50 69 ARG A CA 1
ATOM 556 C C . ARG A 1 69 ? -22.464 -8.044 25.693 1.00 91.50 69 ARG A C 1
ATOM 558 O O . ARG A 1 69 ? -23.557 -8.320 26.179 1.00 91.50 69 ARG A O 1
ATOM 565 N N . SER A 1 70 ? -21.312 -8.334 26.297 1.00 94.25 70 SER A N 1
ATOM 566 C CA . SER A 1 70 ? -21.235 -8.944 27.629 1.00 94.25 70 SER A CA 1
ATOM 567 C C . SER A 1 70 ? -21.858 -8.039 28.696 1.00 94.25 70 SER A C 1
ATOM 569 O O . SER A 1 70 ? -22.711 -8.486 29.458 1.00 94.25 70 SER A O 1
ATOM 571 N N . LEU A 1 71 ? -21.516 -6.745 28.694 1.00 93.94 71 LEU A N 1
ATOM 572 C CA . LEU A 1 71 ? -22.112 -5.764 29.608 1.00 93.94 71 LEU A CA 1
ATOM 573 C C . LEU A 1 71 ? -23.624 -5.627 29.396 1.00 93.94 71 LEU A C 1
ATOM 575 O O . LEU A 1 71 ? -24.371 -5.667 30.369 1.00 93.94 71 LEU A O 1
ATOM 579 N N . ASN A 1 72 ? -24.079 -5.554 28.145 1.00 93.69 72 ASN A N 1
ATOM 580 C CA . ASN A 1 72 ? -25.505 -5.533 27.819 1.00 93.69 72 ASN A CA 1
ATOM 581 C C . ASN A 1 72 ? -26.226 -6.785 28.343 1.00 93.69 72 ASN A C 1
ATOM 583 O O . ASN A 1 72 ? -27.318 -6.672 28.884 1.00 93.69 72 ASN A O 1
ATOM 587 N N . SER A 1 73 ? -25.601 -7.965 28.260 1.00 91.94 73 SER A N 1
ATOM 588 C CA . SER A 1 73 ? -26.173 -9.211 28.798 1.00 91.94 73 SER A CA 1
ATOM 589 C C . SER A 1 73 ? -26.294 -9.171 30.328 1.00 91.94 73 SER A C 1
ATOM 591 O O . SER A 1 73 ? -27.267 -9.662 30.891 1.00 91.94 73 SER A O 1
ATOM 593 N N . VAL A 1 74 ? -25.327 -8.558 31.023 1.00 93.62 74 VAL A N 1
ATOM 594 C CA . VAL A 1 74 ? -25.407 -8.348 32.480 1.00 93.62 74 VAL A CA 1
ATOM 595 C C . VAL A 1 74 ? -26.537 -7.389 32.842 1.00 93.62 74 VAL A C 1
ATOM 597 O O . VAL A 1 74 ? -27.264 -7.649 33.798 1.00 93.62 74 VAL A O 1
ATOM 600 N N . LEU A 1 75 ? -26.711 -6.310 32.078 1.00 92.12 75 LEU A N 1
ATOM 601 C CA . LEU A 1 75 ? -27.816 -5.374 32.285 1.00 92.12 75 LEU A CA 1
ATOM 602 C C . LEU A 1 75 ? -29.178 -6.051 32.081 1.00 92.12 75 LEU A C 1
ATOM 604 O O . LEU A 1 75 ? -30.057 -5.849 32.914 1.00 92.12 75 LEU A O 1
ATOM 608 N N . GLN A 1 76 ? -29.317 -6.916 31.067 1.00 91.62 76 GLN A N 1
ATOM 609 C CA . GLN A 1 76 ? -30.534 -7.712 30.847 1.00 91.62 76 GLN A CA 1
ATOM 610 C C . GLN A 1 76 ? -30.853 -8.599 32.058 1.00 91.62 76 GLN A C 1
ATOM 612 O O . GLN A 1 76 ? -31.977 -8.590 32.550 1.00 91.62 76 GLN A O 1
ATOM 617 N N . MET A 1 77 ? -29.855 -9.291 32.622 1.00 90.44 77 MET A N 1
ATOM 618 C CA . MET A 1 77 ? -30.061 -10.100 33.833 1.00 90.44 77 MET A CA 1
ATOM 619 C C . MET A 1 77 ? -30.507 -9.260 35.044 1.00 90.44 77 MET A C 1
ATOM 621 O O . MET A 1 77 ? -31.309 -9.717 35.858 1.00 90.44 77 MET A O 1
ATOM 625 N N . ILE A 1 78 ? -29.987 -8.037 35.198 1.00 90.44 78 ILE A N 1
ATOM 626 C CA . ILE A 1 78 ? -30.370 -7.139 36.301 1.00 90.44 78 ILE A CA 1
ATOM 627 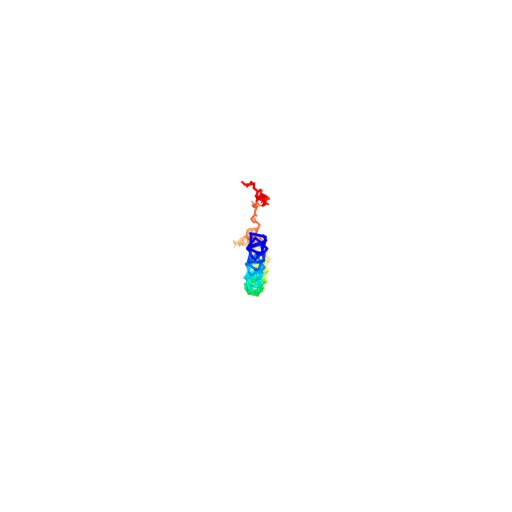C C . ILE A 1 78 ? -31.805 -6.637 36.122 1.00 90.44 78 ILE A C 1
ATOM 629 O O . ILE A 1 78 ? -32.556 -6.602 37.099 1.00 90.44 78 ILE A O 1
ATOM 633 N N . GLU A 1 79 ? -32.189 -6.255 34.907 1.00 91.81 79 GLU A N 1
ATOM 634 C CA . GLU A 1 79 ? -33.558 -5.857 34.560 1.00 91.81 79 GLU A CA 1
ATOM 635 C C . GLU A 1 79 ? -34.554 -6.982 34.884 1.00 91.81 79 GLU A C 1
ATOM 637 O O . GLU A 1 79 ? -35.525 -6.754 35.610 1.00 91.81 79 GLU A O 1
ATOM 642 N N . GLU A 1 80 ? -34.250 -8.218 34.472 1.00 89.19 80 GLU A N 1
ATOM 643 C CA . GLU A 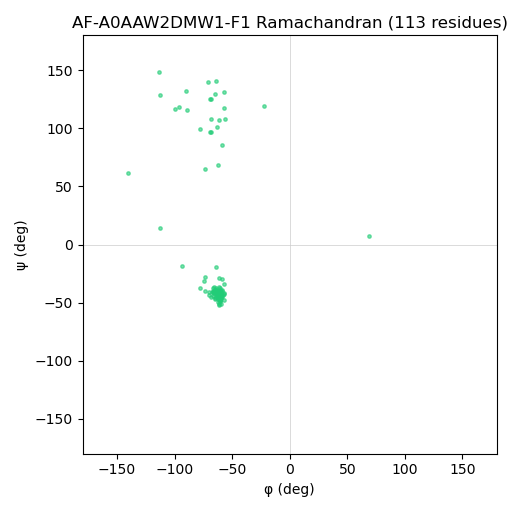1 80 ? -35.061 -9.408 34.767 1.00 89.19 80 GLU A CA 1
ATOM 644 C C . GLU A 1 80 ? -35.202 -9.680 36.276 1.00 89.19 80 GLU A C 1
ATOM 646 O O . GLU A 1 80 ? -36.285 -10.025 36.750 1.00 89.19 80 GLU A O 1
ATOM 651 N N . MET A 1 81 ? -34.123 -9.513 37.050 1.00 89.81 81 MET A N 1
ATOM 652 C CA . MET A 1 81 ? -34.105 -9.802 38.491 1.00 89.81 81 MET A CA 1
ATOM 653 C C . MET A 1 81 ? -34.771 -8.700 39.331 1.00 89.81 81 MET A C 1
ATOM 655 O O . MET A 1 81 ? -35.388 -8.982 40.359 1.00 89.81 81 MET A O 1
ATOM 659 N N . SER A 1 82 ? -34.593 -7.436 38.942 1.00 87.81 82 SER A N 1
ATOM 660 C CA . SER A 1 82 ? -35.036 -6.269 39.719 1.00 87.81 82 SER A CA 1
ATOM 661 C C . SER A 1 82 ? -36.423 -5.759 39.324 1.00 87.81 82 SER A C 1
ATOM 663 O O . SER A 1 82 ? -37.034 -5.019 40.095 1.00 87.81 82 SER A O 1
ATOM 665 N N . GLY A 1 83 ? -36.918 -6.132 38.137 1.00 81.62 83 GLY A N 1
ATOM 666 C CA . GLY A 1 83 ? -38.164 -5.615 37.568 1.00 81.62 83 GLY A CA 1
ATOM 667 C C . GLY A 1 83 ? -38.093 -4.140 37.152 1.00 81.62 83 GLY A C 1
ATOM 668 O O . GLY A 1 83 ? -39.122 -3.552 36.818 1.00 81.62 83 GLY A O 1
ATOM 669 N N . PHE A 1 84 ? -36.904 -3.528 37.195 1.00 84.19 84 PHE A N 1
ATOM 670 C CA . PHE A 1 84 ? -36.661 -2.166 36.728 1.00 84.19 84 PHE A CA 1
ATOM 671 C C . PHE A 1 84 ? -36.274 -2.171 35.257 1.00 84.19 84 PHE A C 1
ATOM 673 O O . PHE A 1 84 ? -35.358 -2.893 34.877 1.00 84.19 84 PHE A O 1
ATOM 680 N N . VAL A 1 85 ? -36.911 -1.304 34.467 1.00 82.31 85 VAL A N 1
ATOM 681 C CA . VAL A 1 85 ? -36.550 -1.113 33.058 1.00 82.31 85 VAL A CA 1
ATOM 682 C C . VAL A 1 85 ? -35.172 -0.462 32.964 1.00 82.31 85 VAL A C 1
ATOM 684 O O . VAL A 1 85 ? -34.953 0.607 33.543 1.00 82.31 85 VAL A O 1
ATOM 687 N N . VAL A 1 86 ? -34.259 -1.094 32.229 1.00 86.75 86 VAL A N 1
ATOM 688 C CA . VAL A 1 86 ? -32.904 -0.590 31.978 1.00 86.75 86 VAL A CA 1
ATOM 689 C C . VAL A 1 86 ? -32.779 -0.251 30.494 1.00 86.75 86 VAL A C 1
ATOM 691 O O . VAL A 1 86 ? -33.082 -1.068 29.636 1.00 86.75 86 VAL A O 1
ATOM 694 N N . ASP A 1 87 ? -32.319 0.960 30.171 1.00 86.44 87 ASP A N 1
ATOM 695 C CA . ASP A 1 87 ? -32.080 1.358 28.778 1.00 86.44 87 ASP A CA 1
ATOM 696 C C . ASP A 1 87 ? -30.763 0.742 28.276 1.00 86.44 87 ASP A C 1
ATOM 698 O O . ASP A 1 87 ? -29.670 1.207 28.616 1.00 86.44 87 ASP A O 1
ATOM 702 N N . ILE A 1 88 ? -30.866 -0.362 27.530 1.00 88.12 88 ILE A N 1
ATOM 703 C CA . ILE A 1 88 ? -29.722 -1.134 27.033 1.00 88.12 88 ILE A CA 1
ATOM 704 C C . ILE A 1 88 ? -29.463 -0.764 25.567 1.00 88.12 88 ILE A C 1
ATOM 706 O O . ILE A 1 88 ? -30.296 -1.058 24.709 1.00 88.12 88 ILE A O 1
ATOM 710 N N . PRO A 1 89 ? -28.296 -0.180 25.234 1.00 84.69 89 PRO A N 1
ATOM 711 C CA . PRO A 1 89 ? -28.003 0.238 23.869 1.00 84.69 89 PRO A CA 1
ATOM 712 C C . PRO A 1 89 ? -27.924 -0.945 22.896 1.00 84.69 89 PRO A C 1
ATOM 714 O O . PRO A 1 89 ? -27.157 -1.889 23.116 1.00 84.69 89 PRO A O 1
ATOM 717 N N . GLU A 1 90 ? -28.639 -0.863 21.773 1.00 83.00 90 GLU A N 1
ATOM 718 C CA . GLU A 1 90 ? -28.459 -1.783 20.646 1.00 83.00 90 GLU A CA 1
ATOM 719 C C . GLU A 1 90 ? -27.123 -1.522 19.937 1.00 83.00 90 GLU A C 1
ATOM 721 O O . GLU A 1 90 ? -26.708 -0.378 19.744 1.00 83.00 90 GLU A O 1
ATOM 726 N N . ILE A 1 91 ? -26.436 -2.594 19.531 1.00 82.62 91 ILE A N 1
ATOM 727 C CA . ILE A 1 91 ? -25.183 -2.498 18.771 1.00 82.62 91 ILE A CA 1
ATOM 728 C C . ILE A 1 91 ? -25.536 -2.461 17.274 1.00 82.62 91 ILE A C 1
ATOM 730 O O . ILE A 1 91 ? -26.038 -3.465 16.770 1.00 82.62 91 ILE A O 1
ATOM 734 N N . PRO A 1 92 ? -25.262 -1.365 16.539 1.00 79.25 92 PRO A N 1
ATOM 735 C CA . PRO A 1 92 ? -25.640 -1.244 15.131 1.00 79.25 92 PRO A CA 1
ATOM 736 C C . PRO A 1 92 ? -24.951 -2.266 14.213 1.00 79.25 92 PRO A C 1
ATOM 738 O O . PRO A 1 92 ? -23.736 -2.463 14.293 1.00 79.25 92 PRO A O 1
ATOM 741 N N . ASP A 1 93 ? -25.682 -2.796 13.228 1.00 71.12 93 ASP A N 1
ATOM 742 C CA . ASP A 1 93 ? -25.136 -3.687 12.185 1.00 71.12 93 ASP A CA 1
ATOM 743 C C . ASP A 1 93 ? -24.008 -3.037 11.366 1.00 71.12 93 ASP A C 1
ATOM 745 O O . ASP A 1 93 ? -23.068 -3.704 10.927 1.00 71.12 93 ASP A O 1
ATOM 749 N N . SER A 1 94 ? -24.045 -1.710 11.214 1.00 69.69 94 SER A N 1
ATOM 750 C CA . SER A 1 94 ? -22.981 -0.927 10.575 1.00 69.69 94 SER A CA 1
ATOM 751 C C . SER A 1 94 ? -21.638 -1.040 11.306 1.00 69.69 94 SER A C 1
ATOM 753 O O . SER A 1 94 ? -20.592 -0.947 10.668 1.00 69.69 94 SER A O 1
ATOM 755 N N . MET A 1 95 ? -21.646 -1.271 12.626 1.00 67.31 95 MET A N 1
ATOM 756 C CA . MET A 1 95 ? -20.428 -1.583 13.384 1.00 67.31 95 MET A CA 1
ATOM 757 C C . MET A 1 95 ? -19.961 -3.017 13.112 1.00 67.31 95 MET A C 1
ATOM 759 O O . MET A 1 95 ? -18.765 -3.282 13.091 1.00 67.31 95 MET A O 1
ATOM 763 N N . MET A 1 96 ? -20.876 -3.948 12.843 1.00 65.38 96 MET A N 1
ATOM 764 C CA . MET A 1 96 ? -20.528 -5.340 12.544 1.00 65.38 96 MET A CA 1
ATOM 765 C C . MET A 1 96 ? -19.920 -5.504 11.141 1.00 65.38 96 MET A C 1
ATOM 767 O O . MET A 1 96 ? -19.107 -6.403 10.939 1.00 65.38 96 MET A O 1
ATOM 771 N N . ASN A 1 97 ? -20.262 -4.627 10.187 1.00 68.88 97 ASN A N 1
ATOM 772 C CA . ASN A 1 97 ? -19.797 -4.689 8.795 1.00 68.88 97 ASN A CA 1
ATOM 773 C C . ASN A 1 97 ? -19.464 -3.305 8.183 1.00 68.88 97 ASN A C 1
ATOM 775 O O . ASN A 1 97 ? -20.036 -2.927 7.156 1.00 68.88 97 ASN A O 1
ATOM 779 N N . PRO A 1 98 ? -18.490 -2.555 8.732 1.00 65.31 98 PRO A N 1
ATOM 780 C CA . PRO A 1 98 ? -18.223 -1.167 8.331 1.00 65.31 98 PRO A CA 1
ATOM 781 C C . PRO A 1 98 ? -17.760 -1.008 6.873 1.00 65.31 98 PRO A C 1
ATOM 783 O O . PRO A 1 98 ? -17.854 0.077 6.304 1.00 65.31 98 PRO A O 1
ATOM 786 N N . TRP A 1 99 ? -17.277 -2.088 6.249 1.00 63.84 99 TRP A N 1
ATOM 787 C CA . TRP A 1 99 ? -16.722 -2.079 4.893 1.00 63.84 99 TRP A CA 1
ATOM 788 C C . TRP A 1 99 ? -17.549 -2.855 3.867 1.00 63.84 99 TRP A C 1
ATOM 790 O O . TRP A 1 99 ? -17.063 -3.085 2.760 1.00 63.84 99 TRP A O 1
ATOM 800 N N . GLN A 1 100 ? -18.799 -3.220 4.175 1.00 67.50 100 GLN A N 1
ATOM 801 C CA . GLN A 1 100 ? -19.743 -3.677 3.148 1.00 67.50 100 GLN A CA 1
ATOM 802 C C . GLN A 1 100 ? -20.220 -2.486 2.307 1.00 67.50 100 GLN A C 1
ATOM 804 O O . GLN A 1 100 ? -21.380 -2.083 2.298 1.00 67.50 100 GLN A O 1
ATOM 809 N N . LEU A 1 101 ? -19.282 -1.891 1.576 1.00 59.41 101 LEU A N 1
ATOM 810 C CA . LEU A 1 101 ? -19.587 -1.006 0.475 1.00 59.41 101 LEU A CA 1
ATOM 811 C C . LEU A 1 101 ? -20.191 -1.888 -0.618 1.00 59.41 101 LEU A C 1
ATOM 813 O O . LEU A 1 101 ? -19.454 -2.494 -1.393 1.00 59.41 101 LEU A O 1
ATOM 817 N N . ASN A 1 102 ? -21.523 -1.946 -0.691 1.00 58.31 102 ASN A N 1
ATOM 818 C CA . ASN A 1 102 ? -22.258 -2.417 -1.868 1.00 58.31 102 ASN A CA 1
ATOM 819 C C . ASN A 1 102 ? -21.955 -1.481 -3.052 1.00 58.31 102 ASN A C 1
ATOM 821 O O . ASN A 1 102 ? -22.790 -0.696 -3.496 1.00 58.31 102 ASN A O 1
ATOM 825 N N . ARG A 1 103 ? -20.716 -1.499 -3.543 1.00 57.28 103 ARG A N 1
ATOM 826 C CA . ARG A 1 103 ? -20.336 -0.864 -4.795 1.00 57.28 103 ARG A CA 1
ATOM 827 C C . ARG A 1 103 ? -20.380 -1.956 -5.853 1.00 57.28 103 ARG A C 1
ATOM 829 O O . ARG A 1 103 ? -19.617 -2.914 -5.734 1.00 57.28 103 ARG A O 1
ATOM 836 N N . PRO A 1 104 ? -21.237 -1.841 -6.883 1.00 63.94 104 PRO A N 1
ATOM 837 C CA . PRO A 1 104 ? -21.124 -2.723 -8.029 1.00 63.94 104 PRO A CA 1
ATOM 838 C C . PRO A 1 104 ? -19.713 -2.550 -8.594 1.00 63.94 104 PRO A C 1
ATOM 840 O O . PRO A 1 104 ? -19.325 -1.445 -8.984 1.00 63.94 104 PRO A O 1
ATOM 843 N N . ILE A 1 105 ? -18.926 -3.627 -8.570 1.00 61.50 105 ILE A N 1
ATOM 844 C CA . ILE A 1 105 ? -17.605 -3.669 -9.190 1.00 61.50 105 ILE A CA 1
ATOM 845 C C . ILE A 1 105 ? -17.856 -3.469 -10.682 1.00 61.50 105 ILE A C 1
ATOM 847 O O . ILE A 1 105 ? -18.319 -4.377 -11.370 1.00 61.50 105 ILE A O 1
ATOM 851 N N . LYS A 1 106 ? -17.624 -2.253 -11.183 1.00 64.81 106 LYS A N 1
ATOM 852 C CA . LYS A 1 106 ? -17.610 -2.028 -12.625 1.00 64.81 106 LYS A CA 1
ATOM 853 C C . LYS A 1 106 ? -16.368 -2.742 -13.161 1.00 64.81 106 LYS A C 1
ATOM 855 O O . LYS A 1 106 ? -15.282 -2.476 -12.642 1.00 64.81 106 LYS A O 1
ATOM 860 N N . PRO A 1 107 ? -16.499 -3.648 -14.145 1.00 67.62 107 PRO A N 1
ATOM 861 C CA . PRO A 1 107 ? -15.336 -4.269 -14.752 1.00 67.62 107 PRO A CA 1
ATOM 862 C C . PRO A 1 107 ? -14.432 -3.170 -15.310 1.00 67.62 107 PRO A C 1
ATOM 864 O O . PRO A 1 107 ? -14.900 -2.250 -15.986 1.00 67.62 107 PRO A O 1
ATOM 867 N N . ILE A 1 108 ? -13.143 -3.252 -14.985 1.00 69.62 108 ILE A N 1
ATOM 868 C CA . ILE A 1 108 ? -12.117 -2.424 -15.611 1.00 69.62 108 ILE A CA 1
ATOM 869 C C . ILE A 1 108 ? -12.025 -2.924 -17.051 1.00 69.62 108 ILE A C 1
ATOM 871 O O . ILE A 1 108 ? -11.418 -3.957 -17.326 1.00 69.62 108 ILE A O 1
ATOM 875 N N . MET A 1 109 ? -12.711 -2.236 -17.958 1.00 64.50 109 MET A N 1
ATOM 876 C CA . MET A 1 109 ? -12.525 -2.441 -19.385 1.00 64.50 109 MET A CA 1
ATOM 877 C C . MET A 1 109 ? -11.128 -1.921 -19.698 1.00 64.50 109 MET A C 1
ATOM 879 O O . MET A 1 109 ? -10.909 -0.716 -19.641 1.00 64.50 109 MET A O 1
ATOM 883 N N . ALA A 1 110 ? -10.188 -2.826 -19.971 1.00 61.84 110 ALA A N 1
ATOM 884 C CA . ALA A 1 110 ? -8.949 -2.445 -20.621 1.00 61.84 110 ALA A CA 1
ATOM 885 C C . ALA A 1 110 ? -9.340 -1.869 -21.983 1.00 61.84 110 ALA A C 1
ATOM 887 O O . ALA A 1 110 ? -9.797 -2.592 -22.871 1.00 61.84 110 ALA A O 1
ATOM 888 N N . ASP A 1 111 ? -9.229 -0.557 -22.106 1.00 63.09 111 ASP A N 1
ATOM 889 C CA . ASP A 1 111 ? -9.212 0.181 -23.351 1.00 63.09 111 ASP A CA 1
ATOM 890 C C . ASP A 1 111 ? -8.032 -0.341 -24.173 1.00 63.09 111 ASP A C 1
ATOM 892 O O . ASP A 1 111 ? -6.894 0.115 -24.110 1.00 63.09 111 ASP A O 1
ATOM 896 N N . MET A 1 112 ? -8.328 -1.417 -24.900 1.00 52.03 112 MET A N 1
ATOM 897 C CA . MET A 1 112 ? -7.494 -1.978 -25.937 1.00 52.03 112 MET A CA 1
ATOM 898 C C . MET A 1 112 ? -7.250 -0.854 -26.938 1.00 52.03 112 MET A C 1
ATOM 900 O O . MET A 1 112 ? -8.174 -0.424 -27.628 1.00 52.03 112 MET A O 1
ATOM 904 N N . PHE A 1 113 ? -6.016 -0.353 -26.930 1.00 60.19 113 PHE A N 1
ATOM 905 C CA . PHE A 1 113 ? -5.413 0.476 -27.964 1.00 60.19 113 PHE A CA 1
ATOM 906 C C . PHE A 1 113 ? -6.118 0.296 -29.318 1.00 60.19 113 PHE A C 1
ATOM 908 O O . PHE A 1 113 ? -6.138 -0.805 -29.872 1.00 60.19 113 PHE A O 1
ATOM 915 N N . LEU A 1 114 ? -6.674 1.381 -29.850 1.00 45.56 114 LEU A N 1
ATOM 916 C CA . LEU A 1 114 ? -7.067 1.496 -31.253 1.00 45.56 114 LEU A CA 1
ATOM 917 C C . LEU A 1 114 ? -6.165 2.556 -31.918 1.00 45.56 114 LEU A C 1
ATOM 919 O O . LEU A 1 114 ? -5.670 3.439 -31.214 1.00 45.56 114 LEU A O 1
ATOM 923 N N . PRO A 1 115 ? -5.888 2.379 -33.223 1.00 55.28 115 PRO A N 1
ATOM 924 C CA . PRO A 1 115 ? -4.602 2.633 -33.883 1.00 55.28 115 PRO A CA 1
ATOM 925 C C . PRO A 1 115 ? -4.203 4.098 -34.057 1.00 55.28 115 PRO A C 1
ATOM 927 O O . PRO A 1 115 ? -5.100 4.969 -34.103 1.00 55.28 115 PRO A O 1
#

Organism: NCBI:txid425828

Mean predicted aligned error: 10.82 Å

pLDDT: mean 87.36, std 13.58, range [45.56, 98.62]

Radius of gyration: 34.09 Å; Cα contacts (8 Å, |Δi|>4): 11; chains: 1; bounding box: 70×15×100 Å

Sequence (115 aa):
MLSNCKSARRSWMRKQKQLEDLTDEVTRLQLSNRDLVQKINTKEQNYGAIESANNVLKAQHAELTNRLRSLNSVLQMIEEMSGFVVDIPEIPDSMMNPWQLNRPIKPIMADMFLP